Protein AF-A0A3G9G743-F1 (afdb_monomer)

Foldseek 3Di:
DDWDDDPQWIWDWDDDPPGIDTDDIDRNVPCVVVVPDD

pLDDT: mean 84.47, std 14.31, range [49.66, 97.19]

Sequence (38 aa):
MRSFPIRPYVLYYRPVEQGIEVVRVLNAARDMPAAFEA

Secondary structure (DSSP, 8-state):
-EEEEETTEEEEEEEETTEEEEEEEEETTTTTGGGS--

Nearest PDB structures (foldseek):
  1t9g-assembly1_S  TM=5.258E-01  e=2.028E+00  Homo sapiens
  1lom-assembly1_A-2  TM=5.689E-01  e=5.747E+00  Nostoc ellipsosporum
  1p9r-assembly1_A  TM=6.220E-01  e=9.675E+00  Vibrio cholerae

Mean predicted aligned error: 5.93 Å

Structure (mmCIF, N/CA/C/O backbone):
data_AF-A0A3G9G743-F1
#
_entry.id   AF-A0A3G9G743-F1
#
loop_
_atom_site.group_PDB
_atom_site.id
_atom_site.type_symbol
_atom_site.label_atom_id
_atom_site.label_alt_id
_atom_site.label_comp_id
_atom_site.label_asym_id
_atom_site.label_entity_id
_atom_site.label_seq_id
_atom_site.pdbx_PDB_ins_code
_atom_site.Cartn_x
_atom_site.Cartn_y
_atom_site.Cartn_z
_atom_site.occupancy
_atom_site.B_iso_or_equiv
_atom_site.auth_seq_id
_atom_site.auth_comp_id
_atom_site.auth_asym_id
_atom_site.auth_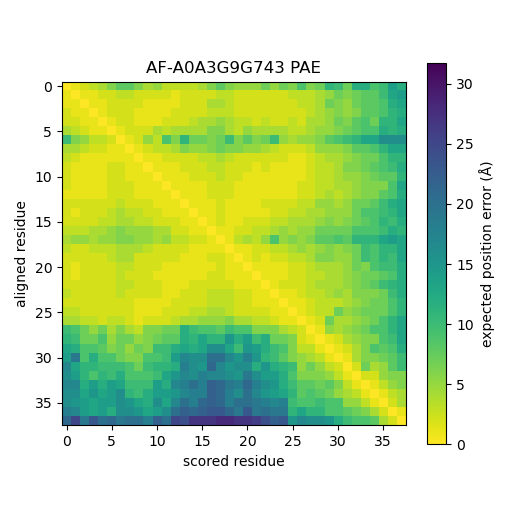atom_id
_atom_site.pdbx_PDB_model_num
ATOM 1 N N . MET A 1 1 ? 2.438 4.234 5.559 1.00 85.44 1 MET A N 1
ATOM 2 C CA . MET A 1 1 ? 1.628 3.642 4.469 1.00 85.44 1 MET A CA 1
ATOM 3 C C . MET A 1 1 ? 2.059 2.195 4.288 1.00 85.44 1 MET A C 1
ATOM 5 O O . MET A 1 1 ? 3.248 1.935 4.413 1.00 85.44 1 MET A O 1
ATOM 9 N N . ARG A 1 2 ? 1.123 1.263 4.087 1.00 94.56 2 ARG A N 1
ATOM 10 C CA . ARG A 1 2 ? 1.392 -0.170 3.880 1.00 94.56 2 ARG A CA 1
ATOM 11 C C . ARG 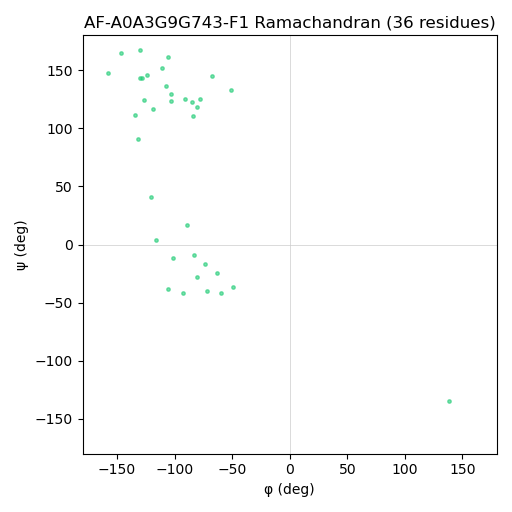A 1 2 ? 1.053 -0.548 2.440 1.00 94.56 2 ARG A C 1
ATOM 13 O O . ARG A 1 2 ? 0.184 0.085 1.839 1.00 94.56 2 ARG A O 1
ATOM 20 N N . SER A 1 3 ? 1.724 -1.566 1.909 1.00 92.12 3 SER A N 1
ATOM 21 C CA . SER A 1 3 ? 1.412 -2.147 0.605 1.00 92.12 3 SER A CA 1
ATOM 22 C C . SER A 1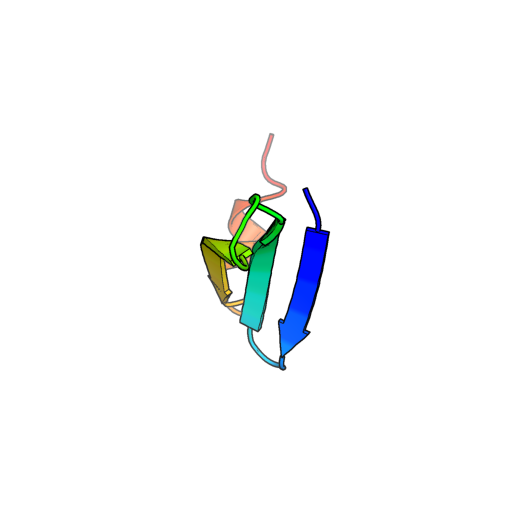 3 ? 1.146 -3.645 0.724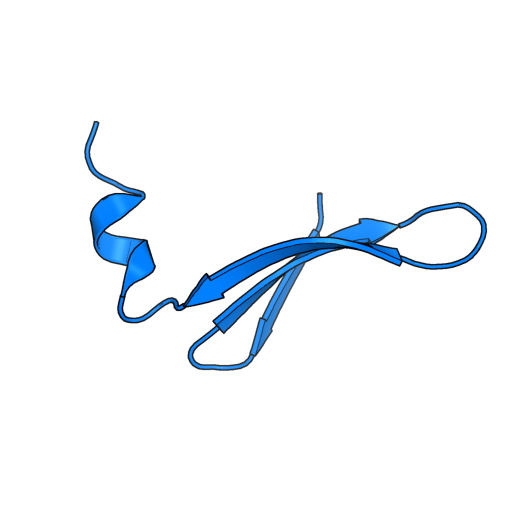 1.00 92.12 3 SER A C 1
ATOM 24 O O . SER A 1 3 ? 1.738 -4.327 1.560 1.00 92.12 3 SER A O 1
ATOM 26 N N . PHE A 1 4 ? 0.238 -4.151 -0.107 1.00 94.00 4 PHE A N 1
ATOM 27 C CA . PHE A 1 4 ? -0.076 -5.571 -0.203 1.00 94.00 4 PHE A CA 1
ATOM 28 C C . PHE A 1 4 ? -0.138 -5.989 -1.684 1.00 94.00 4 PHE A C 1
ATOM 30 O O . PHE A 1 4 ? -1.021 -5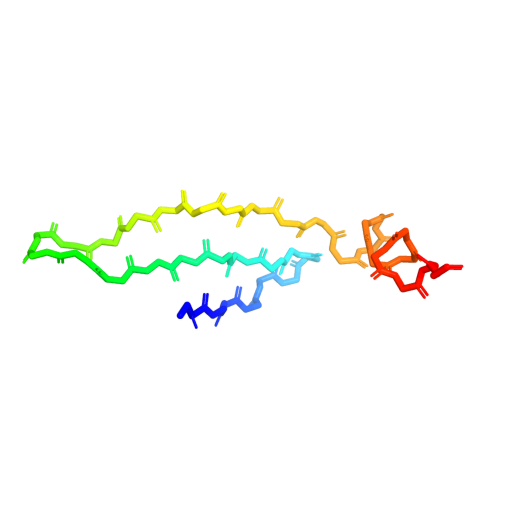.521 -2.411 1.00 94.00 4 PHE A O 1
ATOM 37 N N . PRO A 1 5 ? 0.819 -6.803 -2.170 1.00 90.56 5 PRO A N 1
ATOM 38 C CA . PRO A 1 5 ? 0.848 -7.231 -3.563 1.00 90.56 5 PRO A CA 1
ATOM 39 C C . PRO A 1 5 ? -0.179 -8.343 -3.817 1.00 90.56 5 PRO A C 1
ATOM 41 O O . PRO A 1 5 ? -0.147 -9.391 -3.177 1.00 90.56 5 PRO A O 1
ATOM 44 N N . ILE A 1 6 ? -1.055 -8.137 -4.801 1.00 90.06 6 ILE A N 1
ATOM 45 C CA . ILE A 1 6 ? -2.029 -9.119 -5.295 1.00 90.06 6 ILE A CA 1
ATOM 46 C C . ILE A 1 6 ? -1.914 -9.128 -6.814 1.00 90.06 6 ILE A C 1
ATOM 48 O O . ILE A 1 6 ? -2.568 -8.333 -7.478 1.00 90.06 6 ILE A O 1
ATOM 52 N N . ARG A 1 7 ? -1.053 -9.983 -7.377 1.00 83.69 7 ARG A N 1
ATOM 53 C CA . ARG A 1 7 ? -0.714 -9.941 -8.813 1.00 83.69 7 ARG A CA 1
ATOM 54 C C . ARG A 1 7 ? -1.976 -9.932 -9.705 1.00 83.69 7 ARG A C 1
ATOM 56 O O . ARG A 1 7 ? -2.850 -10.767 -9.486 1.00 83.69 7 ARG A O 1
ATOM 63 N N . PRO A 1 8 ? -2.065 -9.040 -10.715 1.00 89.12 8 PRO A N 1
ATOM 64 C CA . PRO A 1 8 ? -1.054 -8.072 -11.167 1.00 89.12 8 PRO A CA 1
ATOM 65 C C . PRO A 1 8 ? -1.118 -6.702 -10.464 1.00 89.12 8 PRO A C 1
ATOM 67 O O . PRO A 1 8 ? -0.566 -5.742 -10.977 1.00 89.12 8 PRO A O 1
ATOM 70 N N . TYR A 1 9 ? -1.793 -6.563 -9.329 1.00 91.25 9 TYR A N 1
ATOM 71 C CA . TYR A 1 9 ? -2.011 -5.300 -8.624 1.00 91.25 9 TYR A CA 1
ATOM 72 C C . TYR A 1 9 ? -1.170 -5.146 -7.352 1.00 91.25 9 TYR A C 1
ATOM 74 O O . TYR A 1 9 ? -0.690 -6.112 -6.755 1.00 91.25 9 TYR A O 1
ATOM 82 N N . VAL A 1 10 ? -1.043 -3.902 -6.896 1.00 91.94 10 VAL A N 1
ATOM 83 C CA . VAL A 1 10 ? -0.548 -3.553 -5.563 1.00 91.94 10 VAL A CA 1
ATOM 84 C C . VAL A 1 10 ? -1.571 -2.645 -4.892 1.00 91.94 10 VAL A C 1
ATOM 86 O O . VAL A 1 10 ? -1.939 -1.598 -5.431 1.00 91.94 10 VAL A O 1
ATOM 89 N N . LEU A 1 11 ? -2.029 -3.053 -3.712 1.00 94.25 11 LEU A N 1
ATOM 90 C CA . LEU A 1 11 ? -2.919 -2.272 -2.862 1.00 94.25 11 LEU A CA 1
ATOM 91 C C . LEU A 1 11 ? -2.088 -1.422 -1.900 1.00 94.25 11 LEU A C 1
ATOM 93 O O . LEU A 1 11 ? -1.295 -1.970 -1.138 1.00 94.25 11 LEU A O 1
ATOM 97 N N . TYR A 1 12 ? -2.306 -0.111 -1.884 1.00 94.81 12 TYR A N 1
ATOM 98 C CA . TYR A 1 12 ? -1.776 0.793 -0.866 1.00 94.81 12 TYR A CA 1
ATOM 99 C C . TYR A 1 12 ? -2.878 1.170 0.111 1.00 94.81 12 TYR A C 1
ATOM 101 O O . TYR A 1 12 ? -3.958 1.605 -0.292 1.00 94.81 12 TYR A O 1
ATOM 109 N N . TYR A 1 13 ? -2.593 1.027 1.400 1.00 96.75 13 TYR A N 1
ATOM 110 C CA . TYR A 1 13 ? -3.55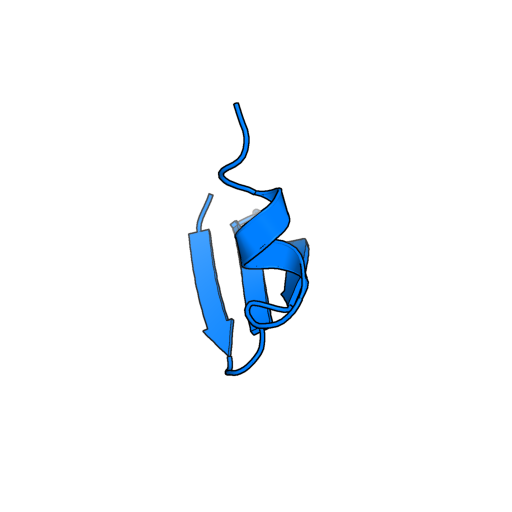5 1.302 2.458 1.00 96.75 13 TYR A CA 1
ATOM 111 C C . TYR A 1 13 ? -2.875 1.858 3.711 1.00 96.75 13 TYR A C 1
ATOM 113 O O . TYR A 1 13 ? -1.652 1.767 3.890 1.00 96.75 13 TYR A O 1
ATOM 121 N N . ARG A 1 14 ? -3.669 2.428 4.614 1.00 97.00 14 ARG A N 1
ATOM 122 C CA . ARG A 1 14 ? -3.236 2.757 5.977 1.00 97.00 14 ARG A CA 1
ATOM 123 C C . ARG A 1 14 ? -4.237 2.222 7.001 1.00 97.00 14 ARG A C 1
ATOM 125 O O . ARG A 1 14 ? -5.430 2.214 6.712 1.00 97.00 14 ARG A O 1
ATOM 132 N N . PRO A 1 15 ? -3.774 1.744 8.167 1.00 96.81 15 PRO A N 1
ATOM 133 C CA . PRO A 1 15 ? -4.676 1.431 9.265 1.00 96.81 15 PRO A CA 1
ATOM 134 C C . PRO A 1 15 ? -5.309 2.715 9.816 1.00 96.81 15 PRO A C 1
ATOM 136 O O . PRO A 1 15 ? -4.658 3.760 9.859 1.00 96.81 15 PRO A O 1
ATOM 139 N N . VAL A 1 16 ? -6.561 2.607 10.241 1.00 97.19 16 VAL A N 1
ATOM 140 C CA . VAL A 1 16 ? -7.341 3.617 10.971 1.00 97.19 16 VAL A CA 1
ATOM 141 C C . VAL A 1 16 ? -7.973 2.942 12.195 1.00 97.19 16 VAL A C 1
ATOM 143 O O . VAL A 1 16 ? -7.951 1.714 12.277 1.00 97.19 16 VAL A O 1
ATOM 146 N N . GLU A 1 17 ? -8.522 3.703 13.149 1.00 96.81 17 GLU A N 1
ATOM 147 C CA . GLU A 1 17 ? -9.023 3.155 14.430 1.00 96.81 17 GLU A CA 1
ATOM 148 C C . GLU A 1 17 ? -9.948 1.940 14.272 1.00 96.81 17 GLU A C 1
ATOM 150 O O . GLU A 1 17 ? -9.866 0.999 15.057 1.00 96.81 17 GLU A O 1
ATOM 155 N N . GLN A 1 18 ? -10.786 1.923 13.232 1.00 95.50 18 GLN A N 1
ATOM 156 C CA . GLN A 1 18 ? -11.741 0.845 12.968 1.00 95.50 18 GLN A CA 1
ATOM 157 C C . GLN A 1 18 ? -11.526 0.176 11.602 1.00 95.50 18 GLN A C 1
ATOM 159 O O . GLN A 1 18 ? -12.481 -0.135 10.895 1.00 95.50 18 GLN A O 1
ATOM 164 N N . GLY A 1 19 ? -10.269 -0.056 11.212 1.00 95.50 19 GLY A N 1
ATOM 165 C CA . GLY A 1 19 ? -9.952 -0.900 10.057 1.00 95.50 19 GLY A CA 1
ATOM 166 C C . GLY A 1 19 ? -8.836 -0.355 9.179 1.00 95.50 19 GLY A C 1
ATOM 167 O O . GLY A 1 19 ? -7.775 0.041 9.664 1.00 95.50 19 GLY A O 1
ATOM 168 N N . ILE A 1 20 ? -9.055 -0.383 7.864 1.00 96.69 20 ILE A N 1
ATOM 169 C CA . ILE A 1 20 ? -8.102 0.114 6.873 1.00 96.69 20 ILE A CA 1
ATOM 170 C C . ILE A 1 20 ? -8.778 1.086 5.915 1.00 96.69 20 ILE A C 1
ATOM 172 O O . ILE A 1 20 ? -9.912 0.881 5.494 1.00 96.69 20 ILE A O 1
ATOM 176 N N . GLU A 1 21 ? -8.042 2.114 5.523 1.00 96.94 21 GLU A N 1
ATOM 177 C CA . GLU A 1 21 ? -8.408 2.996 4.426 1.00 96.94 21 GLU A CA 1
ATOM 178 C C . GLU A 1 21 ? -7.575 2.627 3.198 1.00 96.94 21 GLU A C 1
ATOM 180 O O . GLU A 1 21 ? -6.338 2.611 3.252 1.00 96.94 21 GLU A O 1
ATOM 185 N N . VAL A 1 22 ? -8.256 2.322 2.092 1.00 95.88 22 VAL A N 1
ATOM 186 C CA . VAL A 1 22 ? -7.618 2.054 0.802 1.00 95.88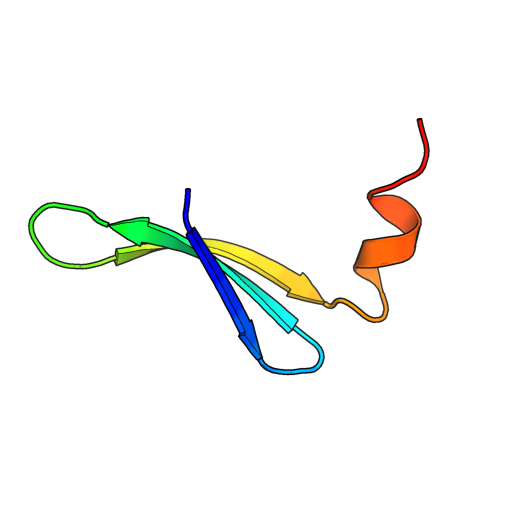 22 VAL A CA 1
ATOM 187 C C . VAL A 1 22 ? -7.273 3.380 0.138 1.00 95.88 22 VAL A C 1
ATOM 189 O O . VAL A 1 22 ? -8.151 4.171 -0.181 1.00 95.88 22 VAL A O 1
ATOM 192 N N . VAL A 1 23 ? -5.982 3.602 -0.092 1.00 95.19 23 VAL A N 1
ATOM 193 C CA . VAL A 1 23 ? -5.463 4.842 -0.680 1.00 95.19 23 VAL A CA 1
ATOM 194 C C . VAL A 1 23 ? -5.341 4.710 -2.194 1.00 95.19 23 VAL A C 1
ATOM 196 O O . VAL A 1 23 ? -5.651 5.642 -2.931 1.00 95.19 23 VAL A O 1
ATOM 199 N N . ARG A 1 24 ? -4.862 3.557 -2.679 1.00 91.31 24 ARG A N 1
ATOM 200 C CA . ARG A 1 24 ? -4.654 3.336 -4.113 1.00 91.31 24 ARG A CA 1
ATOM 201 C C . ARG A 1 24 ? -4.636 1.862 -4.469 1.00 91.31 24 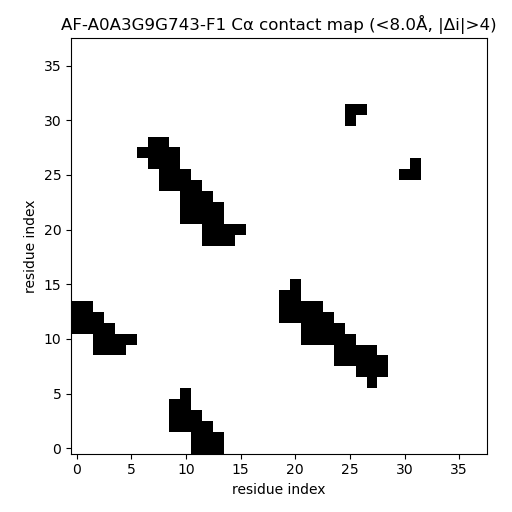ARG A C 1
ATOM 203 O O . ARG A 1 24 ? -4.118 1.044 -3.714 1.00 91.31 24 ARG A O 1
ATOM 210 N N . VAL A 1 25 ? -5.113 1.554 -5.667 1.00 91.44 25 VAL A N 1
ATOM 211 C CA . VAL A 1 25 ? -4.903 0.264 -6.324 1.00 91.44 25 VAL A CA 1
ATOM 212 C C . VAL A 1 25 ? -4.150 0.543 -7.615 1.00 91.44 25 VAL A C 1
ATOM 214 O O . VAL A 1 25 ? -4.653 1.267 -8.470 1.00 91.44 25 VAL A O 1
ATOM 217 N N . LEU A 1 26 ? -2.933 0.017 -7.733 1.00 90.62 26 LEU A N 1
ATOM 218 C CA . LEU A 1 26 ? -2.113 0.151 -8.938 1.00 90.62 26 LEU A CA 1
ATOM 219 C C . LEU A 1 26 ? -2.068 -1.177 -9.675 1.00 90.62 26 LEU A C 1
ATOM 221 O O . LEU A 1 26 ? -1.878 -2.213 -9.043 1.00 90.62 26 LEU A O 1
ATOM 225 N N . ASN A 1 27 ? -2.208 -1.156 -10.997 1.00 88.56 27 ASN A N 1
ATOM 226 C CA . ASN A 1 27 ? -1.907 -2.310 -11.829 1.00 88.56 27 ASN A CA 1
ATOM 227 C C . ASN A 1 27 ? -0.399 -2.314 -12.119 1.00 88.56 27 ASN A C 1
ATOM 229 O O . ASN A 1 27 ? 0.093 -1.474 -12.863 1.00 88.56 27 ASN A O 1
ATOM 233 N N . ALA A 1 28 ? 0.344 -3.260 -11.552 1.00 73.81 28 ALA A N 1
ATOM 234 C CA . ALA A 1 28 ? 1.795 -3.350 -11.690 1.00 73.81 28 ALA A CA 1
ATOM 235 C C . ALA A 1 28 ? 2.262 -3.586 -13.138 1.00 73.81 28 ALA A C 1
ATOM 237 O O . ALA A 1 28 ? 3.382 -3.224 -13.471 1.00 73.81 28 ALA A O 1
ATOM 238 N N . ALA A 1 29 ? 1.429 -4.157 -14.014 1.00 71.56 29 ALA A N 1
ATOM 239 C CA . ALA A 1 29 ? 1.800 -4.369 -15.414 1.00 71.56 29 ALA A CA 1
ATOM 240 C C . ALA A 1 29 ? 1.639 -3.105 -16.275 1.00 71.56 29 ALA A C 1
ATOM 242 O O . ALA A 1 29 ? 2.342 -2.951 -17.269 1.00 71.56 29 ALA A O 1
ATOM 243 N N . ARG A 1 30 ? 0.722 -2.203 -15.906 1.00 70.31 30 ARG A N 1
ATOM 244 C CA . ARG A 1 30 ? 0.403 -0.999 -16.690 1.00 70.31 30 ARG A CA 1
ATOM 245 C C . ARG A 1 30 ? 0.958 0.286 -16.083 1.00 70.31 30 ARG A C 1
ATOM 247 O O . ARG A 1 30 ? 1.399 1.164 -16.811 1.00 70.31 30 ARG A O 1
ATOM 254 N N . ASP A 1 31 ? 0.933 0.388 -14.761 1.00 64.75 31 ASP A N 1
ATOM 255 C CA . ASP A 1 31 ? 1.158 1.646 -14.049 1.00 64.75 31 ASP A CA 1
ATOM 256 C C . ASP A 1 31 ? 2.584 1.734 -13.468 1.00 64.75 31 ASP A C 1
ATOM 258 O O . ASP A 1 31 ? 3.012 2.800 -13.037 1.00 64.75 31 ASP A O 1
ATOM 262 N N . MET A 1 32 ? 3.341 0.627 -13.461 1.00 64.31 32 MET A N 1
ATOM 263 C CA . MET A 1 32 ? 4.721 0.592 -12.964 1.00 64.31 32 MET A CA 1
ATOM 264 C C . MET A 1 32 ? 5.718 1.314 -13.887 1.00 64.31 32 MET A C 1
ATOM 266 O O . MET A 1 32 ? 6.535 2.051 -13.349 1.00 64.31 32 MET A O 1
ATOM 270 N N . PRO A 1 33 ? 5.642 1.218 -15.233 1.00 63.22 33 PRO A N 1
ATOM 271 C CA . PRO A 1 33 ? 6.523 1.994 -16.113 1.00 63.22 33 PRO A CA 1
ATOM 272 C C . PRO A 1 33 ? 6.377 3.512 -15.916 1.00 63.22 33 PRO A C 1
ATOM 274 O O . PRO A 1 33 ? 7.374 4.212 -15.802 1.00 63.22 33 PRO A O 1
ATOM 277 N N . ALA A 1 34 ? 5.144 4.008 -15.765 1.00 61.06 34 ALA A N 1
ATOM 278 C CA . ALA A 1 34 ? 4.865 5.435 -15.581 1.00 61.06 34 ALA A CA 1
ATOM 279 C C . ALA A 1 34 ? 5.245 5.978 -14.187 1.00 61.06 34 ALA A C 1
ATOM 281 O O . ALA A 1 34 ? 5.334 7.186 -14.003 1.00 61.06 34 ALA 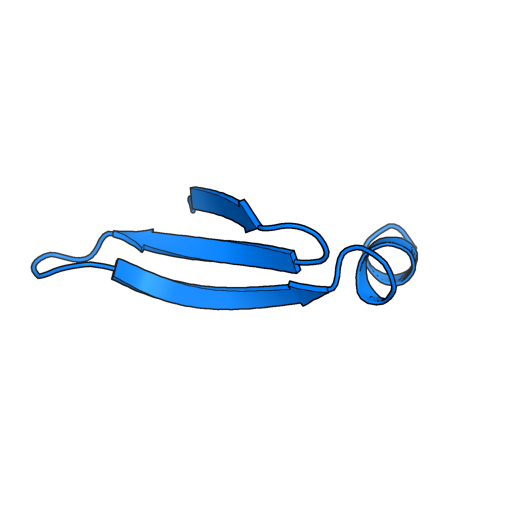A O 1
ATOM 282 N N . ALA A 1 35 ? 5.448 5.110 -13.188 1.00 60.91 35 ALA A N 1
ATOM 283 C CA . ALA A 1 35 ? 5.786 5.515 -11.822 1.00 60.91 35 ALA A CA 1
ATOM 284 C C . ALA A 1 35 ? 7.289 5.788 -11.604 1.00 60.91 35 ALA A C 1
ATOM 286 O O . ALA A 1 35 ? 7.655 6.277 -10.535 1.00 60.91 35 ALA A O 1
ATOM 287 N N . PHE A 1 36 ? 8.145 5.458 -12.579 1.00 58.97 36 PHE A N 1
ATOM 288 C CA . PHE A 1 36 ? 9.605 5.595 -12.492 1.00 58.97 36 PHE A CA 1
ATOM 289 C C . PHE A 1 36 ? 10.205 6.598 -13.492 1.00 58.97 36 PHE A C 1
ATOM 291 O O . PHE A 1 36 ? 11.426 6.735 -13.529 1.00 58.97 36 PHE A O 1
ATOM 298 N N . GLU A 1 37 ? 9.391 7.304 -14.281 1.00 57.47 37 GLU A N 1
ATOM 299 C CA . GLU A 1 37 ? 9.882 8.401 -15.123 1.00 57.47 37 GLU A CA 1
ATOM 300 C C . GLU A 1 37 ? 9.937 9.700 -14.300 1.00 57.47 37 GLU A C 1
ATOM 302 O O . GLU A 1 37 ? 8.943 10.101 -13.690 1.00 57.47 37 GLU A O 1
ATOM 307 N N . ALA A 1 38 ? 11.136 10.290 -14.228 1.00 49.66 38 ALA A N 1
ATOM 308 C CA . ALA A 1 38 ? 11.499 11.470 -13.440 1.00 49.66 38 ALA A CA 1
ATOM 309 C C . ALA A 1 38 ? 11.721 12.695 -14.333 1.00 49.66 38 ALA A C 1
ATOM 311 O O . ALA A 1 38 ? 12.232 12.506 -15.461 1.00 49.66 38 ALA A O 1
#

Organism: NCBI:txid78587

Radius of gyration: 11.55 Å; Cα contacts (8 Å, |Δi|>4): 53; chains: 1; bounding box: 23×21×31 Å

InterPro domains:
  IPR007712 Toxin-antitoxin system, RelE/ParE toxin family [PF05016] (2-32)
  IPR035093 Toxin-antitoxin system, RelE/ParE toxin domain superfamily [G3DSA:3.30.2310.20] (1-36)

Solvent-accessible surface area (backbone atoms only — not comparable to full-atom values): 2443 Å² total; per-residue (Å²): 127,46,78,49,81,52,88,67,30,36,40,31,32,40,80,49,101,90,50,72,45,82,75,46,77,42,46,54,86,72,50,46,72,70,71,71,72,129